Protein AF-B6YXX5-F1 (afdb_monomer_lite)

Radius of gyration: 20.13 Å; chains: 1; bounding box: 69×46×52 Å

pLDDT: mean 76.9, std 21.37, range [34.94, 97.75]

Secondary structure (DSSP, 8-state):
----------S---------TTS-SSS------S-HHHHHHHHHTTSSEEEEEEEE-SSEEEEEEEE-S-HHHHHHHHHHHHHHHHHHSTT-SEEEEEEEESEEEEEEEEHHHHHHHSTT----------

Sequence (130 aa):
MMFKKLALFLGVVLLSALTVKNGDSDNPVFEDIRRPEFRIENDLGLFDGIVHDVRVTNDTASVSLEYLAGEDSFWRDYAKMSLAVLEDAPWVSRVEIVYLWGRNVNVSVSSGDLLKASPGSSRQRSSRTR

Foldseek 3Di:
DDDDDDDDDDDDDPPFDFPQPPPPPVDTDTDDPDDLQVQLQVVCVVAQKHWDDWDDDQAETETEIEHPDDPVSCVVCVLVSQVSSCVSVVRYQKYWYFYDDPDTDIDMDGSVVSLVPDPPNPDPPPPDDD

Structure (mmCIF, N/CA/C/O backbone):
data_AF-B6YXX5-F1
#
_entry.id   AF-B6YXX5-F1
#
loop_
_atom_site.group_PDB
_atom_site.id
_atom_site.type_symbol
_atom_site.label_atom_id
_atom_site.label_alt_id
_atom_site.label_comp_id
_atom_site.label_asym_id
_atom_site.label_entity_id
_atom_site.label_seq_id
_atom_site.pdbx_PDB_ins_code
_atom_site.Cartn_x
_atom_site.Cartn_y
_atom_site.Cartn_z
_atom_site.occupancy
_atom_site.B_iso_or_equiv
_atom_site.auth_seq_id
_atom_site.auth_comp_id
_atom_site.auth_asym_id
_atom_site.auth_atom_id
_atom_site.pdbx_PDB_model_num
ATOM 1 N N . MET A 1 1 ? 36.671 -21.817 36.359 1.00 34.94 1 MET A N 1
ATOM 2 C CA . MET A 1 1 ? 36.386 -22.824 35.315 1.00 34.94 1 MET A CA 1
ATOM 3 C C . MET A 1 1 ? 35.256 -22.271 34.450 1.00 34.94 1 MET A C 1
ATOM 5 O O . MET A 1 1 ? 34.278 -21.799 35.011 1.00 34.94 1 MET A O 1
ATOM 9 N N . MET A 1 2 ? 35.480 -22.196 33.132 1.00 38.50 2 MET A N 1
ATOM 10 C CA . MET A 1 2 ? 34.590 -21.672 32.071 1.00 38.50 2 MET A CA 1
ATOM 11 C C . MET A 1 2 ? 33.197 -22.341 32.100 1.00 38.50 2 MET A C 1
ATOM 13 O O . MET A 1 2 ? 33.094 -23.464 32.570 1.00 38.50 2 MET A O 1
ATOM 17 N N . PHE A 1 3 ? 32.105 -21.687 31.680 1.00 38.47 3 PHE A N 1
ATOM 18 C CA . PHE A 1 3 ? 31.725 -21.580 30.263 1.00 38.47 3 PHE A CA 1
ATOM 19 C C . PHE A 1 3 ? 31.091 -20.237 29.867 1.00 38.47 3 PHE A C 1
ATOM 21 O O . PHE A 1 3 ? 30.078 -19.803 30.406 1.00 38.47 3 PHE A O 1
ATOM 28 N N . LYS A 1 4 ? 31.678 -19.645 28.821 1.00 45.09 4 LYS A N 1
ATOM 29 C CA . LYS A 1 4 ? 31.045 -18.705 27.892 1.00 45.09 4 LYS A CA 1
ATOM 30 C C . LYS A 1 4 ? 29.913 -19.419 27.143 1.00 45.09 4 LYS A C 1
ATOM 32 O O . LYS A 1 4 ? 30.158 -20.520 26.658 1.00 45.09 4 LYS A O 1
ATOM 37 N N . LYS A 1 5 ? 28.793 -18.739 26.883 1.00 43.50 5 LYS A N 1
ATOM 38 C CA . LYS A 1 5 ? 28.123 -18.802 25.572 1.00 43.50 5 LYS A CA 1
ATOM 39 C C . LYS A 1 5 ? 27.603 -17.421 25.183 1.00 43.50 5 LYS A C 1
ATOM 41 O O . LYS A 1 5 ? 26.543 -16.973 25.594 1.00 43.50 5 LYS A O 1
ATOM 46 N N . LEU A 1 6 ? 28.448 -16.772 24.394 1.00 41.66 6 LEU A N 1
ATOM 47 C CA . LEU A 1 6 ? 28.113 -15.744 23.428 1.00 41.66 6 LEU A CA 1
ATOM 48 C C . LEU A 1 6 ? 27.247 -16.400 22.340 1.00 41.66 6 LEU A C 1
ATOM 50 O O . LEU A 1 6 ? 27.662 -17.415 21.780 1.00 41.66 6 LEU A O 1
ATOM 54 N N . ALA A 1 7 ? 26.092 -15.822 22.029 1.00 38.00 7 ALA A N 1
ATOM 55 C CA . ALA A 1 7 ? 25.416 -16.033 20.754 1.00 38.00 7 ALA A CA 1
ATOM 56 C C . ALA A 1 7 ? 24.977 -14.659 20.237 1.00 38.00 7 ALA A C 1
ATOM 58 O O . ALA A 1 7 ? 23.992 -14.081 20.684 1.00 38.00 7 ALA A O 1
ATOM 59 N N . LEU A 1 8 ? 25.826 -14.115 19.371 1.00 40.03 8 LEU A N 1
ATOM 60 C CA . LEU A 1 8 ? 25.553 -13.002 18.470 1.00 40.03 8 LEU A CA 1
ATOM 61 C C . LEU A 1 8 ? 24.882 -13.567 17.197 1.00 40.03 8 LEU A C 1
ATOM 63 O O . LEU A 1 8 ? 25.000 -14.767 16.961 1.00 40.03 8 LEU A O 1
ATOM 67 N N . PHE A 1 9 ? 24.324 -12.668 16.378 1.00 36.16 9 PHE A N 1
ATOM 68 C CA . PHE A 1 9 ? 23.827 -12.761 14.985 1.00 36.16 9 PHE A CA 1
ATOM 69 C C . PHE A 1 9 ? 22.298 -12.591 14.889 1.00 36.16 9 PHE A C 1
ATOM 71 O O . PHE A 1 9 ? 21.568 -13.464 15.331 1.00 36.16 9 PHE A O 1
ATOM 78 N N . LEU A 1 10 ? 21.732 -11.429 14.520 1.00 38.72 10 LEU A N 1
ATOM 79 C CA . LEU A 1 10 ? 21.848 -10.530 13.341 1.00 38.72 10 LEU A CA 1
ATOM 80 C C . LEU A 1 10 ? 20.579 -10.662 12.473 1.00 38.72 10 LEU A C 1
ATOM 82 O O . LEU A 1 10 ? 20.402 -11.674 11.808 1.00 38.72 10 LEU A O 1
ATOM 86 N N . GLY A 1 11 ? 19.767 -9.596 12.444 1.00 35.91 11 GLY A N 1
ATOM 87 C CA . GLY A 1 11 ? 18.739 -9.342 11.424 1.00 35.91 11 GLY A CA 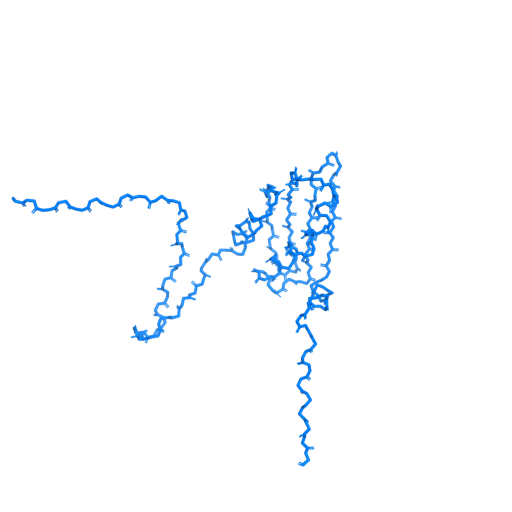1
ATOM 88 C C . GLY A 1 11 ? 17.330 -9.823 11.781 1.00 35.91 11 GLY A C 1
ATOM 89 O O . GLY A 1 11 ? 17.101 -11.013 11.912 1.00 35.91 11 GLY A O 1
ATOM 90 N N . VAL A 1 12 ? 16.383 -8.884 11.860 1.00 41.06 12 VAL A N 1
ATOM 91 C CA . VAL A 1 12 ? 14.962 -9.067 12.219 1.00 41.06 12 VAL A CA 1
ATOM 92 C C . VAL A 1 12 ? 14.742 -9.309 13.713 1.00 41.06 12 VAL A C 1
ATOM 94 O O . VAL A 1 12 ? 14.806 -10.418 14.237 1.00 41.06 12 VAL A O 1
ATOM 97 N N . VAL A 1 13 ? 14.450 -8.218 14.419 1.00 40.53 13 VAL A N 1
ATOM 98 C CA . VAL A 1 13 ? 13.876 -8.269 15.762 1.00 40.53 13 VAL A CA 1
ATOM 99 C C . VAL A 1 13 ? 12.533 -8.999 15.654 1.00 40.53 13 VAL A C 1
ATOM 101 O O . VAL A 1 13 ? 11.550 -8.425 15.191 1.00 40.53 13 VAL A O 1
ATOM 104 N N . LEU A 1 14 ? 12.491 -10.271 16.064 1.00 45.38 14 LEU A N 1
ATOM 105 C CA . LEU A 1 14 ? 11.249 -11.006 16.305 1.00 45.38 14 LEU A CA 1
ATOM 106 C C . LEU A 1 14 ? 10.512 -10.336 17.481 1.00 45.38 14 LEU A C 1
ATOM 108 O O . LEU A 1 14 ? 10.666 -10.712 18.641 1.00 45.38 14 LEU A O 1
ATOM 112 N N . LEU A 1 15 ? 9.728 -9.301 17.183 1.00 46.12 15 LEU A N 1
ATOM 113 C CA . LEU A 1 15 ? 8.759 -8.679 18.091 1.00 46.12 15 LEU A CA 1
ATOM 114 C C . LEU A 1 15 ? 7.434 -9.458 18.042 1.00 46.12 15 LEU A C 1
ATOM 116 O O . LEU A 1 15 ? 6.382 -8.911 17.733 1.00 46.12 15 LEU A O 1
ATOM 120 N N . SER A 1 16 ? 7.480 -10.754 18.339 1.00 46.06 16 SER A N 1
ATOM 121 C CA . SER A 1 16 ? 6.283 -11.526 18.680 1.00 46.06 16 SER A CA 1
ATOM 122 C C . SER A 1 16 ? 6.212 -11.574 20.201 1.00 46.06 16 SER A C 1
ATOM 124 O O . SER A 1 16 ? 6.979 -12.298 20.835 1.00 46.06 16 SER A O 1
ATOM 126 N N . ALA A 1 17 ? 5.350 -10.764 20.818 1.00 50.94 17 ALA A N 1
ATOM 127 C CA . ALA A 1 17 ? 5.118 -10.895 22.251 1.00 50.94 17 ALA A CA 1
ATOM 128 C C . ALA A 1 17 ? 4.278 -12.150 22.498 1.00 50.94 17 ALA A C 1
ATOM 130 O O . ALA A 1 17 ? 3.153 -12.274 22.019 1.00 50.94 17 ALA A O 1
ATOM 131 N N . LEU A 1 18 ? 4.840 -13.090 23.255 1.00 45.38 18 LEU A N 1
ATOM 132 C CA . LEU A 1 18 ? 4.115 -14.255 23.733 1.00 45.38 18 LEU A CA 1
ATOM 133 C C . LEU A 1 18 ? 3.105 -13.801 24.797 1.00 45.38 18 LEU A C 1
ATOM 135 O O . LEU A 1 18 ? 3.422 -13.722 25.983 1.00 45.38 18 LEU A O 1
ATOM 139 N N . THR A 1 19 ? 1.882 -13.492 24.382 1.00 47.22 19 THR A N 1
ATOM 140 C CA . THR A 1 19 ? 0.760 -13.387 25.312 1.00 47.22 19 THR A CA 1
ATOM 141 C C . THR A 1 19 ? 0.307 -14.804 25.646 1.00 47.22 19 THR A C 1
ATOM 143 O O . THR A 1 19 ? -0.481 -15.409 24.925 1.00 47.22 19 THR A O 1
ATOM 146 N N . VAL A 1 20 ? 0.798 -15.355 26.761 1.00 45.19 20 VAL A N 1
ATOM 147 C CA . VAL A 1 20 ? 0.222 -16.573 27.352 1.00 45.19 20 VAL A CA 1
ATOM 148 C C . VAL A 1 20 ? -1.129 -16.185 27.949 1.00 45.19 20 VAL A C 1
ATOM 150 O O . VAL A 1 20 ? -1.261 -15.913 29.143 1.00 45.19 20 VAL A O 1
ATOM 153 N N . LYS A 1 21 ? -2.155 -16.089 27.103 1.00 45.84 21 LYS A N 1
ATOM 154 C CA . LYS A 1 21 ? -3.532 -16.002 27.580 1.00 45.84 21 LYS A CA 1
ATOM 155 C C . LYS A 1 21 ? -3.850 -17.343 28.240 1.00 45.84 21 LYS A C 1
ATOM 157 O O . LYS A 1 21 ? -3.942 -18.360 27.567 1.00 45.84 21 LYS A O 1
ATOM 162 N N . ASN A 1 22 ? -4.061 -17.298 29.556 1.00 47.94 22 ASN A N 1
ATOM 163 C CA . ASN A 1 22 ? -4.714 -18.345 30.348 1.00 47.94 22 ASN A CA 1
ATOM 164 C C . ASN A 1 22 ? -3.859 -19.529 30.853 1.00 47.94 22 ASN A C 1
ATOM 166 O O . ASN A 1 22 ? -4.412 -20.583 31.143 1.00 47.94 22 ASN A O 1
ATOM 170 N N . GLY A 1 23 ? -2.536 -19.384 30.997 1.00 50.53 23 GLY A N 1
ATOM 171 C CA . GLY A 1 23 ? -1.697 -20.408 31.652 1.00 50.53 23 GLY A CA 1
ATOM 172 C C . GLY A 1 23 ? -1.591 -21.758 30.922 1.00 50.53 23 GLY A C 1
ATOM 173 O O . GLY A 1 23 ? -1.014 -22.694 31.470 1.00 50.53 23 GLY A O 1
ATOM 174 N N . ASP A 1 24 ? -2.115 -21.854 29.698 1.00 59.94 24 ASP A N 1
ATOM 175 C CA . ASP A 1 24 ? -2.013 -23.024 28.831 1.00 59.94 24 ASP A CA 1
ATOM 176 C C . ASP A 1 24 ? -0.666 -22.993 28.093 1.00 59.94 24 ASP A C 1
ATOM 178 O O . ASP A 1 24 ? -0.502 -22.348 27.056 1.00 59.94 24 ASP A O 1
ATOM 182 N N . SER A 1 25 ? 0.335 -23.640 28.692 1.00 61.81 25 SER A N 1
ATOM 183 C CA . SER A 1 25 ? 1.662 -23.802 28.089 1.00 61.81 25 SER A CA 1
ATOM 184 C C . SER A 1 25 ? 1.677 -24.849 26.971 1.00 61.81 25 SER A C 1
ATOM 186 O O . SER A 1 25 ? 2.685 -24.944 26.267 1.00 61.81 25 SER A O 1
ATOM 188 N N . ASP A 1 26 ? 0.597 -25.619 26.814 1.00 70.56 26 ASP A N 1
ATOM 189 C CA . ASP A 1 26 ? 0.487 -26.672 25.809 1.00 70.56 26 ASP A CA 1
ATOM 190 C C . ASP A 1 26 ? -0.067 -26.120 24.482 1.00 70.56 26 ASP A C 1
ATOM 192 O O . ASP A 1 26 ? 0.177 -26.704 23.425 1.00 70.56 26 ASP A O 1
ATOM 196 N N . ASN A 1 27 ? -0.744 -24.961 24.509 1.00 66.88 27 ASN A N 1
ATOM 197 C CA . ASN A 1 27 ? -1.253 -24.269 23.322 1.00 66.88 27 ASN A CA 1
ATOM 198 C C . ASN A 1 27 ? -1.021 -22.739 23.358 1.00 66.88 27 ASN A C 1
ATOM 200 O O . ASN A 1 27 ? -1.968 -21.957 23.516 1.00 66.88 27 ASN A O 1
ATOM 204 N N . PRO A 1 28 ? 0.231 -22.270 23.201 1.00 63.19 28 PRO A N 1
ATOM 205 C CA . PRO A 1 28 ? 0.529 -20.843 23.166 1.00 63.19 28 PRO A CA 1
ATOM 206 C C . PRO A 1 28 ? -0.103 -20.167 21.937 1.00 63.19 28 PRO A C 1
ATOM 208 O O . PRO A 1 28 ? 0.229 -20.483 20.794 1.00 63.19 28 PRO A O 1
ATOM 211 N N . VAL A 1 29 ? -0.982 -19.186 22.166 1.00 64.62 29 VAL A N 1
ATOM 212 C CA . VAL A 1 29 ? -1.503 -18.311 21.104 1.00 64.62 29 VAL A CA 1
ATOM 213 C C . VAL A 1 29 ? -0.529 -17.156 20.898 1.00 64.62 29 VAL A C 1
ATOM 215 O O . VAL A 1 29 ? -0.335 -16.325 21.784 1.00 64.62 29 VAL A O 1
ATOM 218 N N . PHE A 1 30 ? 0.081 -17.089 19.717 1.00 65.69 30 PHE A N 1
ATOM 219 C CA . PHE A 1 30 ? 0.922 -15.961 19.333 1.00 65.69 30 PHE A CA 1
ATOM 220 C C . PHE A 1 30 ? 0.040 -14.831 18.807 1.00 65.69 30 PHE A C 1
ATOM 222 O O . PHE A 1 30 ? -0.630 -14.976 17.786 1.00 65.69 30 PHE A O 1
ATOM 229 N N . GLU A 1 31 ? 0.039 -13.710 19.520 1.00 67.00 31 GLU A N 1
ATOM 230 C CA . GLU A 1 31 ? -0.595 -12.475 19.075 1.00 67.00 31 GLU A CA 1
ATOM 231 C C . GLU A 1 31 ? 0.486 -11.593 18.443 1.00 67.00 31 GLU A C 1
ATOM 233 O O . GLU A 1 31 ? 1.511 -11.300 19.067 1.00 67.00 31 GLU A O 1
ATOM 238 N N . ASP A 1 32 ? 0.292 -11.203 17.184 1.00 71.75 32 ASP A N 1
ATOM 239 C CA . ASP A 1 32 ? 1.178 -10.239 16.542 1.00 71.75 32 ASP A CA 1
ATOM 240 C C . ASP A 1 32 ? 0.887 -8.843 17.105 1.00 71.75 32 ASP A C 1
ATOM 242 O O . ASP A 1 32 ? -0.152 -8.249 16.828 1.00 71.75 32 ASP A O 1
ATOM 246 N N . ILE A 1 33 ? 1.805 -8.335 17.926 1.00 80.44 33 ILE A N 1
ATOM 247 C CA . ILE A 1 33 ? 1.689 -7.019 18.568 1.00 80.44 33 ILE A CA 1
ATOM 248 C C . ILE A 1 33 ? 2.211 -5.872 17.695 1.00 80.44 33 ILE A C 1
ATOM 250 O O . ILE A 1 33 ? 2.245 -4.721 18.141 1.00 80.44 33 ILE A O 1
ATOM 254 N N . ARG A 1 34 ? 2.692 -6.167 16.481 1.00 87.00 34 ARG A N 1
ATOM 255 C CA . ARG A 1 34 ? 3.221 -5.145 15.577 1.00 87.00 34 ARG A CA 1
ATOM 256 C C . ARG A 1 34 ? 2.087 -4.248 15.098 1.00 87.00 34 ARG A C 1
ATOM 258 O O . ARG A 1 34 ? 0.976 -4.697 14.825 1.00 87.00 34 ARG A O 1
ATOM 265 N N . ARG A 1 35 ? 2.389 -2.955 14.979 1.00 92.50 35 ARG A N 1
ATOM 266 C CA . ARG A 1 35 ? 1.445 -1.990 14.412 1.00 92.50 35 ARG A CA 1
ATOM 267 C C . ARG A 1 35 ? 1.170 -2.339 12.943 1.00 92.50 35 ARG A C 1
ATOM 269 O O . ARG A 1 35 ? 2.111 -2.772 12.272 1.00 92.50 35 ARG A O 1
ATOM 276 N N . PRO A 1 36 ? -0.054 -2.125 12.435 1.00 95.19 36 PRO A N 1
ATOM 277 C CA . PRO A 1 36 ? -0.387 -2.388 11.036 1.00 95.19 36 PRO A CA 1
ATOM 278 C C . PRO A 1 36 ? 0.578 -1.701 10.068 1.00 95.19 36 PRO A C 1
ATOM 280 O O . PRO A 1 36 ? 1.045 -2.331 9.130 1.00 95.19 36 PRO A O 1
ATOM 283 N N . GLU A 1 37 ? 0.970 -0.456 10.351 1.00 97.00 37 GLU A N 1
ATOM 284 C CA . GLU A 1 37 ? 1.910 0.306 9.525 1.00 97.00 37 GLU A CA 1
ATOM 285 C C . GLU A 1 37 ? 3.258 -0.405 9.368 1.00 97.00 37 GLU A C 1
ATOM 287 O O . GLU A 1 37 ? 3.794 -0.481 8.268 1.00 97.00 37 GLU A O 1
ATOM 292 N N . PHE A 1 38 ? 3.781 -0.972 10.460 1.00 94.88 38 PHE A N 1
ATOM 293 C CA . PHE A 1 38 ? 5.058 -1.685 10.448 1.00 94.88 38 PHE A CA 1
ATOM 294 C C . PHE A 1 38 ? 4.972 -3.001 9.669 1.00 94.88 38 PHE A C 1
ATOM 296 O O . PHE A 1 38 ? 5.928 -3.394 9.007 1.00 94.88 38 PHE A O 1
ATOM 303 N N . ARG A 1 39 ? 3.838 -3.706 9.770 1.00 95.00 39 ARG A N 1
ATOM 304 C CA . ARG A 1 39 ? 3.614 -4.949 9.023 1.00 95.00 39 ARG A CA 1
ATOM 305 C C . ARG A 1 39 ? 3.546 -4.668 7.524 1.00 95.00 39 ARG A C 1
ATOM 307 O O . ARG A 1 39 ? 4.321 -5.257 6.781 1.00 95.00 39 ARG A O 1
ATOM 314 N N . ILE A 1 40 ? 2.767 -3.655 7.139 1.00 96.31 40 ILE A N 1
ATOM 315 C CA . ILE A 1 40 ? 2.631 -3.207 5.751 1.00 96.31 40 ILE A CA 1
ATOM 316 C C . ILE A 1 40 ? 3.991 -2.818 5.169 1.00 96.31 40 ILE A C 1
ATOM 318 O O . ILE A 1 40 ? 4.343 -3.259 4.080 1.00 96.31 40 ILE A O 1
ATOM 322 N N . GLU A 1 41 ? 4.766 -1.998 5.883 1.00 96.25 41 GLU A N 1
ATOM 323 C CA . GLU A 1 41 ? 6.100 -1.582 5.438 1.00 96.25 41 GLU A CA 1
ATOM 324 C C . GLU A 1 41 ? 7.018 -2.791 5.206 1.00 96.25 41 GLU A C 1
ATOM 326 O O . GLU A 1 41 ? 7.687 -2.882 4.176 1.00 96.25 41 GLU A O 1
ATOM 331 N N . ASN A 1 42 ? 7.014 -3.747 6.137 1.00 93.81 42 ASN A N 1
ATOM 332 C CA . ASN A 1 42 ? 7.828 -4.953 6.052 1.00 93.81 42 ASN A CA 1
ATOM 333 C C . ASN A 1 42 ? 7.399 -5.879 4.901 1.00 93.81 42 ASN A C 1
ATOM 335 O O . ASN A 1 42 ? 8.252 -6.397 4.181 1.00 93.81 42 ASN A O 1
ATOM 339 N N . ASP A 1 43 ? 6.097 -6.080 4.714 1.00 94.50 43 ASP A N 1
ATOM 340 C CA . ASP A 1 43 ? 5.556 -6.999 3.712 1.00 94.50 43 ASP A CA 1
ATOM 341 C C . ASP A 1 43 ? 5.688 -6.421 2.296 1.00 94.50 43 ASP A C 1
ATOM 343 O O . ASP A 1 43 ? 5.985 -7.147 1.342 1.00 94.50 43 ASP A O 1
ATOM 347 N N . LEU A 1 44 ? 5.589 -5.095 2.156 1.00 95.31 44 LEU A N 1
ATOM 348 C CA . LEU A 1 44 ? 5.893 -4.404 0.903 1.00 95.31 44 LEU A CA 1
ATOM 349 C C . LEU A 1 44 ? 7.391 -4.377 0.568 1.00 95.31 44 LEU A C 1
ATOM 351 O O . LEU A 1 44 ? 7.744 -4.201 -0.598 1.00 95.31 44 LEU A O 1
ATOM 355 N N . GLY A 1 45 ? 8.270 -4.641 1.538 1.00 90.94 45 GLY A N 1
ATOM 356 C CA . GLY A 1 45 ? 9.707 -4.818 1.308 1.00 90.94 45 GLY A CA 1
ATOM 357 C C . GLY A 1 45 ? 10.069 -6.033 0.438 1.00 90.94 45 GLY A C 1
ATOM 358 O O . GLY A 1 45 ? 11.220 -6.168 0.031 1.00 90.94 45 GLY A O 1
ATOM 359 N N . LEU A 1 46 ? 9.110 -6.920 0.137 1.00 91.12 46 LEU A N 1
ATOM 360 C CA . LEU A 1 46 ? 9.285 -8.039 -0.799 1.00 91.12 46 LEU A CA 1
ATOM 361 C C . LEU A 1 46 ? 9.224 -7.624 -2.277 1.00 91.12 46 LEU A C 1
ATOM 363 O O . LEU A 1 46 ? 9.555 -8.431 -3.148 1.00 91.12 46 LEU A O 1
ATOM 367 N N . PHE A 1 47 ? 8.767 -6.407 -2.566 1.00 93.38 47 PHE A N 1
ATOM 368 C CA . PHE A 1 47 ? 8.659 -5.874 -3.921 1.00 93.38 47 PHE A CA 1
ATOM 369 C C . PHE A 1 47 ? 9.866 -4.992 -4.256 1.00 93.38 47 PHE A C 1
ATOM 371 O O . PHE A 1 47 ? 10.588 -4.540 -3.369 1.00 93.38 47 PHE A O 1
ATOM 378 N N . ASP A 1 48 ? 10.069 -4.708 -5.545 1.00 92.31 48 ASP A N 1
ATOM 379 C CA . ASP A 1 48 ? 11.143 -3.830 -6.027 1.00 92.31 48 ASP A CA 1
ATOM 380 C C . ASP A 1 48 ? 10.822 -2.348 -5.741 1.00 92.31 48 ASP A C 1
ATOM 382 O O . ASP A 1 48 ? 10.755 -1.530 -6.658 1.00 92.31 48 ASP A O 1
ATOM 386 N N . GLY A 1 49 ? 10.574 -1.985 -4.481 1.00 90.06 49 GLY A N 1
ATOM 387 C CA . GLY A 1 49 ? 10.194 -0.635 -4.080 1.00 90.06 49 GLY A CA 1
ATOM 388 C C . GLY A 1 49 ? 10.722 -0.218 -2.709 1.00 90.06 49 GLY A C 1
ATOM 389 O O . GLY A 1 49 ? 11.035 -1.041 -1.854 1.00 90.06 49 GLY A O 1
ATOM 390 N N . ILE A 1 50 ? 10.818 1.094 -2.511 1.00 93.44 50 ILE A N 1
ATOM 391 C CA . ILE A 1 50 ? 11.191 1.742 -1.256 1.00 93.44 50 ILE A CA 1
ATOM 392 C C . ILE A 1 50 ? 9.941 2.416 -0.697 1.00 93.44 50 ILE A C 1
ATOM 394 O O . ILE A 1 50 ? 9.402 3.345 -1.299 1.00 93.44 50 ILE A O 1
ATOM 398 N N . VAL A 1 51 ? 9.473 1.950 0.459 1.00 95.25 51 VAL A N 1
ATOM 399 C CA . VAL A 1 51 ? 8.359 2.574 1.179 1.00 95.25 51 VAL A CA 1
ATOM 400 C C . VAL A 1 51 ? 8.870 3.813 1.918 1.00 95.25 51 VAL A C 1
ATOM 402 O O . VAL A 1 51 ? 9.877 3.757 2.620 1.00 95.25 51 VAL A O 1
ATOM 405 N N . HIS A 1 52 ? 8.178 4.939 1.759 1.00 94.94 52 HIS A N 1
ATOM 406 C CA . HIS A 1 52 ? 8.521 6.209 2.406 1.00 94.94 52 HIS A CA 1
ATOM 407 C C . HIS A 1 52 ? 7.593 6.567 3.564 1.00 94.94 52 HIS A C 1
ATOM 409 O O . HIS A 1 52 ? 8.030 7.200 4.523 1.00 94.94 52 HIS A O 1
ATOM 415 N N . ASP A 1 53 ? 6.308 6.230 3.449 1.00 96.12 53 ASP A N 1
ATOM 416 C CA . ASP A 1 53 ? 5.302 6.536 4.463 1.00 96.12 53 ASP A CA 1
ATOM 417 C C . ASP A 1 53 ? 4.162 5.520 4.389 1.00 96.12 53 ASP A C 1
ATOM 419 O O . ASP A 1 53 ? 3.733 5.135 3.296 1.00 96.12 53 ASP A O 1
ATOM 423 N N . VAL A 1 54 ? 3.651 5.131 5.554 1.00 97.56 54 VAL A N 1
ATOM 424 C CA . VAL A 1 54 ? 2.473 4.276 5.698 1.00 97.56 54 VAL A CA 1
ATOM 425 C C . VAL A 1 54 ? 1.542 4.924 6.707 1.00 97.56 54 VAL A C 1
ATOM 427 O O . VAL A 1 54 ? 1.924 5.206 7.842 1.00 97.56 54 VAL A O 1
ATOM 430 N N . ARG A 1 55 ? 0.294 5.147 6.299 1.00 97.75 55 ARG A N 1
ATOM 431 C CA . ARG A 1 55 ? -0.750 5.710 7.155 1.00 97.75 55 ARG A CA 1
ATOM 432 C C . ARG A 1 55 ? -1.959 4.807 7.139 1.00 97.75 55 ARG A C 1
ATOM 434 O O . ARG A 1 55 ? -2.591 4.642 6.097 1.00 97.75 55 ARG A O 1
ATOM 441 N N . VAL A 1 56 ? -2.316 4.279 8.303 1.00 97.19 56 VAL A N 1
ATOM 442 C CA . VAL A 1 56 ? -3.535 3.496 8.470 1.00 97.19 56 VAL A CA 1
ATOM 443 C C . VAL A 1 56 ? -4.522 4.287 9.315 1.00 97.19 56 VAL A C 1
ATOM 445 O O . VAL A 1 56 ? -4.198 4.862 10.351 1.00 97.19 56 VAL A O 1
ATOM 448 N N . THR A 1 57 ? -5.752 4.355 8.828 1.00 96.56 57 THR A N 1
ATOM 449 C CA . THR A 1 57 ? -6.884 4.965 9.522 1.00 96.56 57 THR A CA 1
ATOM 450 C C . THR A 1 57 ? -7.981 3.918 9.708 1.00 96.56 57 THR A C 1
ATOM 452 O O . THR A 1 57 ? -7.809 2.742 9.384 1.00 96.56 57 THR A O 1
ATOM 455 N N . ASN A 1 58 ? -9.137 4.340 10.216 1.00 93.69 58 ASN A N 1
ATOM 456 C CA . ASN A 1 58 ? -10.289 3.450 10.338 1.00 93.69 58 ASN A CA 1
ATOM 457 C C . ASN A 1 58 ? -10.932 3.097 8.983 1.00 93.69 58 ASN A C 1
ATOM 459 O O . ASN A 1 58 ? -11.688 2.137 8.935 1.00 93.69 58 ASN A O 1
ATOM 463 N N . ASP A 1 59 ? -10.660 3.855 7.913 1.00 96.00 59 ASP A N 1
ATOM 464 C CA . ASP A 1 59 ? -11.306 3.669 6.600 1.00 96.00 59 ASP A CA 1
ATOM 465 C C . ASP A 1 59 ? -10.313 3.413 5.458 1.00 96.00 59 ASP A C 1
ATOM 467 O O . ASP A 1 59 ? -10.624 2.690 4.512 1.00 96.00 59 ASP A O 1
ATOM 471 N N . THR A 1 60 ? -9.101 3.955 5.561 1.00 97.12 60 THR A N 1
ATOM 472 C CA . THR A 1 60 ? -8.107 3.925 4.483 1.00 97.12 60 THR A CA 1
ATOM 473 C C . THR A 1 60 ? -6.741 3.490 4.994 1.00 97.12 60 THR A C 1
ATOM 475 O O . THR A 1 60 ? -6.294 3.973 6.041 1.00 97.12 60 THR A O 1
ATOM 478 N N . ALA A 1 61 ? -6.057 2.653 4.213 1.00 97.69 61 ALA A N 1
ATOM 479 C CA . ALA A 1 61 ? -4.618 2.422 4.303 1.00 97.69 61 ALA A CA 1
ATOM 480 C C . ALA A 1 61 ? -3.925 3.081 3.100 1.00 97.69 61 ALA A C 1
ATOM 482 O O . ALA A 1 61 ? -4.227 2.751 1.954 1.00 97.69 61 ALA A O 1
ATOM 483 N N . SER A 1 62 ? -3.029 4.033 3.358 1.00 97.62 62 SER A N 1
ATOM 484 C CA . SER A 1 62 ? -2.298 4.785 2.336 1.00 97.62 62 SER A CA 1
ATOM 485 C C . SER A 1 62 ? -0.804 4.514 2.449 1.00 97.62 62 SER A C 1
ATOM 487 O O . SER A 1 62 ? -0.232 4.635 3.534 1.00 97.62 62 SER A O 1
ATOM 489 N N . VAL A 1 63 ? -0.178 4.158 1.331 1.00 97.56 63 VAL A N 1
ATOM 490 C CA . VAL A 1 63 ? 1.253 3.869 1.234 1.00 97.56 63 VAL A CA 1
ATOM 491 C C . VAL A 1 63 ? 1.876 4.775 0.188 1.00 97.56 63 VAL A C 1
ATOM 493 O O . VAL A 1 63 ? 1.416 4.817 -0.949 1.00 97.56 63 VAL A O 1
ATOM 496 N N . SER A 1 64 ? 2.945 5.477 0.549 1.00 96.06 64 SER A N 1
ATOM 497 C CA . SER A 1 64 ? 3.784 6.205 -0.406 1.00 96.06 64 SER A CA 1
ATOM 498 C C . SER A 1 64 ? 5.055 5.415 -0.671 1.00 96.06 64 SER A C 1
ATOM 500 O O . SER A 1 64 ? 5.776 5.095 0.275 1.00 96.06 64 SER A O 1
ATOM 502 N N . LEU A 1 65 ? 5.338 5.109 -1.938 1.00 95.12 65 LEU A N 1
ATOM 503 C CA . LEU A 1 65 ? 6.512 4.324 -2.316 1.00 95.12 65 LEU A CA 1
ATOM 504 C C . LEU A 1 65 ? 7.151 4.802 -3.623 1.00 95.12 65 LEU A C 1
ATOM 506 O O . LEU A 1 65 ? 6.480 5.306 -4.527 1.00 95.12 65 LEU A O 1
ATOM 510 N N . GLU A 1 66 ? 8.458 4.602 -3.719 1.00 92.88 66 GLU A N 1
ATOM 511 C CA . GLU A 1 66 ? 9.218 4.647 -4.966 1.00 92.88 66 GLU A CA 1
ATOM 512 C C . GLU A 1 66 ? 9.358 3.215 -5.492 1.00 92.88 66 GLU A C 1
ATOM 514 O O . GLU A 1 66 ? 9.781 2.330 -4.758 1.00 92.88 66 GLU A O 1
ATOM 519 N N . TYR A 1 67 ? 8.994 2.964 -6.751 1.00 90.94 67 TYR A N 1
ATOM 520 C CA . TYR A 1 67 ? 9.193 1.656 -7.385 1.00 90.94 67 TYR A CA 1
ATOM 521 C C . TYR A 1 67 ? 10.451 1.706 -8.248 1.00 90.94 67 TYR A C 1
ATOM 523 O O . TYR A 1 67 ? 10.573 2.572 -9.112 1.00 90.94 67 TYR A O 1
ATOM 531 N N . LEU A 1 68 ? 11.382 0.790 -7.995 1.00 90.38 68 LEU A N 1
ATOM 532 C CA . LEU A 1 68 ? 12.727 0.771 -8.572 1.00 90.38 68 LEU A CA 1
ATOM 533 C C . LEU A 1 68 ? 12.787 0.043 -9.920 1.00 90.38 68 LEU A C 1
ATOM 535 O O . LEU A 1 68 ? 13.717 0.250 -10.701 1.00 90.38 68 LEU A O 1
ATOM 539 N N . ALA A 1 69 ? 11.813 -0.824 -10.199 1.00 87.44 69 ALA A N 1
ATOM 540 C CA . ALA A 1 69 ? 11.669 -1.465 -11.500 1.00 87.44 69 ALA A CA 1
ATOM 541 C C . ALA A 1 69 ? 10.924 -0.558 -12.505 1.00 87.44 69 ALA A C 1
ATOM 543 O O . ALA A 1 69 ? 10.497 0.550 -12.192 1.00 87.44 69 ALA A O 1
ATOM 544 N N . GLY A 1 70 ? 10.750 -1.038 -13.740 1.00 85.56 70 GLY A N 1
ATOM 545 C CA . GLY A 1 70 ? 9.980 -0.319 -14.761 1.00 85.56 70 GLY A CA 1
ATOM 546 C C . GLY A 1 70 ? 8.490 -0.175 -14.416 1.00 85.56 70 GLY A C 1
ATOM 547 O O . GLY A 1 70 ? 7.926 -1.000 -13.697 1.00 85.56 70 GLY A O 1
ATOM 548 N N . GLU A 1 71 ? 7.840 0.835 -14.998 1.00 86.31 71 GLU A N 1
ATOM 549 C CA . GLU A 1 71 ? 6.420 1.154 -14.779 1.00 86.31 71 GLU A CA 1
ATOM 550 C C . GLU A 1 71 ? 5.487 -0.049 -15.033 1.00 86.31 71 GLU A C 1
ATOM 552 O O . GLU A 1 71 ? 4.613 -0.349 -14.222 1.00 86.31 71 GLU A O 1
ATOM 557 N N . ASP A 1 72 ? 5.718 -0.819 -16.099 1.00 88.94 72 ASP A N 1
ATOM 558 C CA . ASP A 1 72 ? 4.927 -2.026 -16.389 1.00 88.94 72 ASP A CA 1
ATOM 559 C C . ASP A 1 72 ? 5.015 -3.080 -15.269 1.00 88.94 72 ASP A C 1
ATOM 561 O O . ASP A 1 72 ? 4.066 -3.830 -15.019 1.00 88.94 72 ASP A O 1
ATOM 565 N N . SER A 1 73 ? 6.156 -3.151 -14.577 1.00 90.00 73 SER A N 1
ATOM 566 C CA . SER A 1 73 ? 6.330 -4.035 -13.422 1.00 90.00 73 SER A CA 1
ATOM 567 C C . SER A 1 73 ? 5.558 -3.531 -12.210 1.00 90.00 73 SER A C 1
ATOM 569 O O . SER A 1 73 ? 4.935 -4.347 -11.533 1.00 90.00 73 SER A O 1
ATOM 571 N N . PHE A 1 74 ? 5.526 -2.214 -11.979 1.00 90.81 74 PHE A N 1
ATOM 572 C CA . PHE A 1 74 ? 4.703 -1.620 -10.923 1.00 90.81 74 PHE A CA 1
ATOM 573 C C . PHE A 1 74 ? 3.234 -2.021 -11.087 1.00 90.81 74 PHE A C 1
ATOM 575 O O . PHE A 1 74 ? 2.627 -2.556 -10.161 1.00 90.81 74 PHE A O 1
ATOM 582 N N . TRP A 1 75 ? 2.672 -1.853 -12.287 1.00 89.94 75 TRP A N 1
ATOM 583 C CA . TRP A 1 75 ? 1.268 -2.183 -12.547 1.00 89.94 75 TRP A CA 1
ATOM 584 C C . TRP A 1 75 ? 0.957 -3.674 -12.388 1.00 89.94 75 TRP A C 1
ATOM 586 O O . TRP A 1 75 ? -0.122 -4.037 -11.917 1.00 89.94 75 TRP A O 1
ATOM 596 N N . ARG A 1 76 ? 1.906 -4.551 -12.733 1.00 90.25 76 ARG A N 1
ATOM 597 C CA . ARG A 1 76 ? 1.766 -6.004 -12.551 1.00 90.25 76 ARG A CA 1
ATOM 598 C C . ARG A 1 76 ? 1.717 -6.407 -11.076 1.00 90.25 76 ARG A C 1
ATOM 600 O O . ARG A 1 76 ? 1.021 -7.365 -10.734 1.00 90.25 76 ARG A O 1
ATOM 607 N N . ASP A 1 77 ? 2.445 -5.699 -10.220 1.00 93.19 77 ASP A N 1
ATOM 608 C CA . ASP A 1 77 ? 2.530 -6.010 -8.795 1.00 93.19 77 ASP A CA 1
ATOM 609 C C . ASP A 1 77 ? 1.564 -5.180 -7.935 1.00 93.19 77 ASP A C 1
ATOM 611 O O . ASP A 1 77 ? 1.265 -5.584 -6.813 1.00 93.19 77 ASP A O 1
ATOM 615 N N . TYR A 1 78 ? 0.965 -4.113 -8.480 1.00 92.06 78 TYR A N 1
ATOM 616 C CA . TYR A 1 78 ? -0.006 -3.243 -7.803 1.00 92.06 78 TYR A CA 1
ATOM 617 C C . TYR A 1 78 ? -1.108 -4.014 -7.068 1.00 92.06 78 TYR A C 1
ATOM 619 O O . TYR A 1 78 ? -1.389 -3.737 -5.902 1.00 92.06 78 TYR A O 1
ATOM 627 N N . ALA A 1 79 ? -1.717 -5.011 -7.717 1.00 91.94 79 ALA A N 1
ATOM 628 C CA . ALA A 1 79 ? -2.786 -5.799 -7.104 1.00 91.94 79 ALA A CA 1
ATOM 629 C C . ALA A 1 79 ? -2.280 -6.651 -5.928 1.00 91.94 79 ALA A C 1
ATOM 631 O O . ALA A 1 79 ? -2.969 -6.771 -4.919 1.00 91.94 79 ALA A O 1
ATOM 632 N N . LYS A 1 80 ? -1.069 -7.212 -6.033 1.00 93.94 80 LYS A N 1
ATOM 633 C CA . LYS A 1 80 ? -0.457 -8.010 -4.961 1.00 93.94 80 LYS A CA 1
ATOM 634 C C . LYS A 1 80 ? -0.048 -7.131 -3.785 1.00 93.94 80 LYS A C 1
ATOM 636 O O . LYS A 1 80 ? -0.339 -7.486 -2.652 1.00 93.94 80 LYS A O 1
ATOM 641 N N . MET A 1 81 ? 0.563 -5.977 -4.059 1.00 95.62 81 MET A N 1
ATOM 642 C CA . MET A 1 81 ? 0.888 -4.981 -3.037 1.00 95.62 81 MET A CA 1
ATOM 643 C C . MET A 1 81 ? -0.378 -4.519 -2.314 1.00 95.62 81 MET A C 1
ATOM 645 O O . 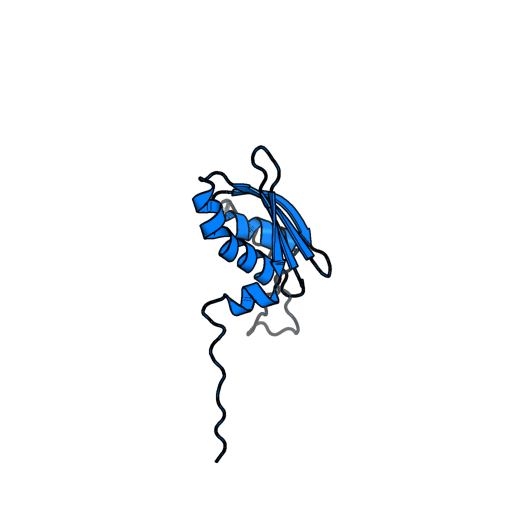MET A 1 81 ? -0.429 -4.517 -1.091 1.00 95.62 81 MET A O 1
ATOM 649 N N . SER A 1 82 ? -1.437 -4.204 -3.064 1.00 95.69 82 SER A N 1
ATOM 650 C CA . SER A 1 82 ? -2.710 -3.772 -2.480 1.00 95.69 82 SER A CA 1
ATOM 651 C C . SER A 1 82 ? -3.361 -4.858 -1.615 1.00 95.69 82 SER A C 1
ATOM 653 O O . SER A 1 82 ? -3.962 -4.546 -0.590 1.00 95.69 82 SER A O 1
ATOM 655 N N . LEU A 1 83 ? -3.232 -6.131 -2.005 1.00 95.25 83 LEU A N 1
ATOM 656 C CA . LEU A 1 83 ? -3.691 -7.263 -1.198 1.00 95.25 83 LEU A CA 1
ATOM 657 C C . LEU A 1 83 ? -2.863 -7.430 0.080 1.00 95.25 83 LEU A C 1
ATOM 659 O O . LEU A 1 83 ? -3.465 -7.585 1.135 1.00 95.25 83 LEU A O 1
ATOM 663 N N . ALA A 1 84 ? -1.533 -7.326 0.013 1.00 95.56 84 ALA A N 1
ATOM 664 C CA . ALA A 1 84 ? -0.673 -7.378 1.199 1.00 95.56 84 ALA A CA 1
ATOM 665 C C . ALA A 1 84 ? -1.037 -6.273 2.210 1.00 95.56 84 ALA A C 1
ATOM 667 O O . ALA A 1 84 ? -1.216 -6.540 3.395 1.00 95.56 84 ALA A O 1
ATOM 668 N N . VAL A 1 85 ? -1.280 -5.045 1.729 1.00 96.94 85 VAL A N 1
ATOM 669 C CA . VAL A 1 85 ? -1.765 -3.943 2.581 1.00 96.94 85 VAL A CA 1
ATOM 670 C C . VAL A 1 85 ? -3.101 -4.291 3.246 1.00 96.94 85 VAL A C 1
ATOM 672 O O . VAL A 1 85 ? -3.297 -4.030 4.434 1.00 96.94 85 VAL A O 1
ATOM 675 N N . LEU A 1 86 ? -4.033 -4.875 2.489 1.00 95.94 86 LEU A N 1
ATOM 676 C CA . LEU A 1 86 ? -5.349 -5.250 3.002 1.00 95.94 86 LEU A CA 1
ATOM 677 C C . LEU A 1 86 ? -5.283 -6.409 4.008 1.00 95.94 86 LEU A C 1
ATOM 679 O O . LEU A 1 86 ? -6.085 -6.443 4.935 1.00 95.94 86 LEU A O 1
ATOM 683 N N . GLU A 1 87 ? -4.348 -7.346 3.858 1.00 94.69 87 GLU A N 1
ATOM 684 C CA . GLU A 1 87 ? -4.142 -8.445 4.811 1.00 94.69 87 GLU A CA 1
ATOM 685 C C . GLU A 1 87 ? -3.711 -7.934 6.194 1.00 94.69 87 GLU A C 1
ATOM 687 O O . GLU A 1 87 ? -4.147 -8.468 7.217 1.00 94.69 87 GLU A O 1
ATOM 692 N N . ASP A 1 88 ? -2.928 -6.857 6.236 1.00 95.44 88 ASP A N 1
ATOM 693 C CA . ASP A 1 88 ? -2.474 -6.227 7.478 1.00 95.44 88 ASP A CA 1
ATOM 694 C C . ASP A 1 88 ? -3.460 -5.215 8.073 1.00 95.44 88 ASP A C 1
ATOM 696 O O . ASP A 1 88 ? -3.444 -4.979 9.286 1.00 95.44 88 ASP A O 1
ATOM 700 N N . ALA A 1 89 ? -4.340 -4.646 7.247 1.00 95.62 89 ALA A N 1
ATOM 701 C CA . ALA A 1 89 ? -5.384 -3.711 7.659 1.00 95.62 89 ALA A CA 1
ATOM 702 C C . ALA A 1 89 ? -6.774 -4.101 7.105 1.00 95.62 89 ALA A C 1
ATOM 704 O O . ALA A 1 89 ? -7.402 -3.311 6.400 1.00 95.62 89 ALA A O 1
ATOM 705 N N . PRO A 1 90 ? -7.322 -5.287 7.438 1.00 95.00 90 PRO A N 1
ATOM 706 C CA . PRO A 1 90 ? -8.511 -5.848 6.779 1.00 95.00 90 PRO A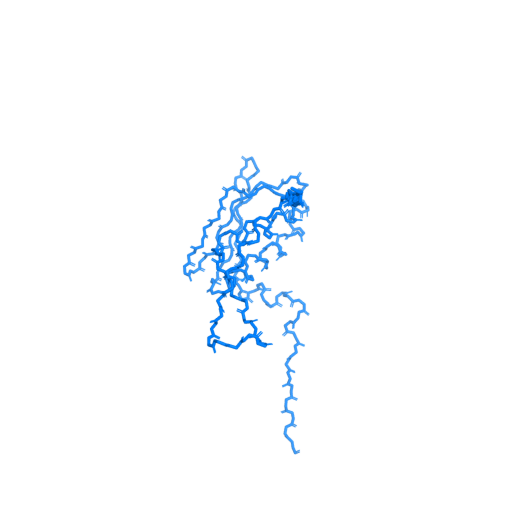 CA 1
ATOM 707 C C . PRO A 1 90 ? -9.815 -5.084 7.035 1.00 95.00 90 PRO A C 1
ATOM 709 O O . PRO A 1 90 ? -10.828 -5.358 6.392 1.00 95.00 90 PRO A O 1
ATOM 712 N N . TRP A 1 91 ? -9.819 -4.150 7.987 1.00 94.44 91 TRP A N 1
ATOM 713 C CA . TRP A 1 91 ? -10.973 -3.301 8.284 1.00 94.44 91 TRP A CA 1
ATOM 714 C C . TRP A 1 91 ? -11.104 -2.101 7.343 1.00 94.44 91 TRP A C 1
ATOM 716 O O . TRP A 1 91 ? -12.168 -1.487 7.320 1.00 94.44 91 TRP A O 1
ATOM 726 N N . VAL A 1 92 ? -10.053 -1.735 6.602 1.00 95.88 92 VAL A N 1
ATOM 727 C CA . VAL A 1 92 ? -10.093 -0.551 5.736 1.00 95.88 92 VAL A CA 1
ATOM 728 C C . VAL A 1 92 ? -10.990 -0.806 4.528 1.00 95.88 92 VAL A C 1
ATOM 730 O O . VAL A 1 92 ? -10.961 -1.873 3.912 1.00 95.88 92 VAL A O 1
ATOM 733 N N . SER A 1 93 ? -11.781 0.192 4.154 1.00 94.31 93 SER A N 1
ATOM 734 C CA . SER A 1 93 ? -12.636 0.164 2.964 1.00 94.31 93 SER A CA 1
ATOM 735 C C . SER A 1 93 ? -11.849 0.431 1.679 1.00 94.31 93 SER A C 1
ATOM 737 O O . SER A 1 93 ? -12.316 0.102 0.581 1.00 94.31 93 SER A O 1
ATOM 739 N N . ARG A 1 94 ? -10.674 1.063 1.802 1.00 96.00 94 ARG A N 1
ATOM 740 C CA . ARG A 1 94 ? -9.858 1.519 0.677 1.00 96.00 94 ARG A CA 1
ATOM 741 C C . ARG A 1 94 ? -8.365 1.337 0.926 1.00 96.00 94 ARG A C 1
ATOM 743 O O . ARG A 1 94 ? -7.855 1.682 1.991 1.00 96.00 94 ARG A O 1
ATOM 750 N N . VAL A 1 95 ? -7.670 0.895 -0.118 1.00 96.75 95 VAL A N 1
ATOM 751 C CA . VAL A 1 95 ? -6.207 0.899 -0.197 1.00 96.75 95 VAL A CA 1
ATOM 752 C C . VAL A 1 95 ? -5.766 1.942 -1.221 1.00 96.75 95 VAL A C 1
ATOM 754 O O . VAL A 1 95 ? -6.309 2.005 -2.326 1.00 96.75 95 VAL A O 1
ATOM 757 N N . GLU A 1 96 ? -4.794 2.772 -0.848 1.00 96.75 96 GLU A N 1
ATOM 758 C CA . GLU A 1 96 ? -4.204 3.809 -1.694 1.00 96.75 96 GLU A CA 1
ATOM 759 C C . GLU A 1 96 ? -2.689 3.603 -1.780 1.00 96.75 96 GLU A C 1
ATOM 761 O O . GLU A 1 96 ? -2.008 3.564 -0.758 1.00 96.75 96 GLU A O 1
ATOM 766 N N . ILE A 1 97 ? -2.154 3.491 -2.997 1.00 94.75 97 ILE A N 1
ATOM 767 C CA . ILE A 1 97 ? -0.710 3.458 -3.244 1.00 94.75 97 ILE A CA 1
ATOM 768 C C . ILE A 1 97 ? -0.347 4.699 -4.0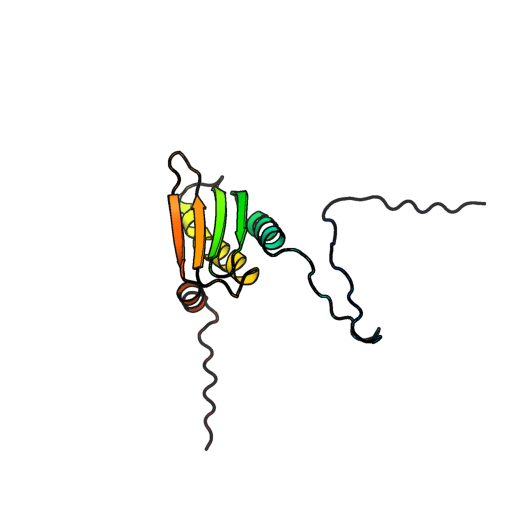54 1.00 94.75 97 ILE A C 1
ATOM 770 O O . ILE A 1 97 ? -0.808 4.894 -5.182 1.00 94.75 97 ILE A O 1
ATOM 774 N N . VAL A 1 98 ? 0.489 5.542 -3.458 1.00 92.88 98 VAL A N 1
ATOM 775 C CA . VAL A 1 98 ? 1.053 6.742 -4.065 1.00 92.88 98 VAL A CA 1
ATOM 776 C C . VAL A 1 98 ? 2.421 6.386 -4.636 1.00 92.88 98 VAL A C 1
ATOM 778 O O . VAL A 1 98 ? 3.392 6.221 -3.899 1.00 92.88 98 VAL A O 1
ATOM 781 N N . TYR A 1 99 ? 2.484 6.270 -5.960 1.00 88.19 99 TYR A N 1
ATOM 782 C CA . TYR A 1 99 ? 3.709 6.014 -6.708 1.00 88.19 99 TYR A CA 1
ATOM 783 C C . TYR A 1 99 ? 4.467 7.323 -6.954 1.00 88.19 99 TYR A C 1
ATOM 785 O O . TYR A 1 99 ? 3.980 8.233 -7.637 1.00 88.19 99 TYR A O 1
ATOM 793 N N . LEU A 1 100 ? 5.660 7.428 -6.370 1.00 86.94 100 LEU A N 1
ATOM 794 C CA . LEU A 1 100 ? 6.523 8.603 -6.440 1.00 86.94 100 LEU A CA 1
ATOM 795 C C . LEU A 1 100 ? 7.507 8.469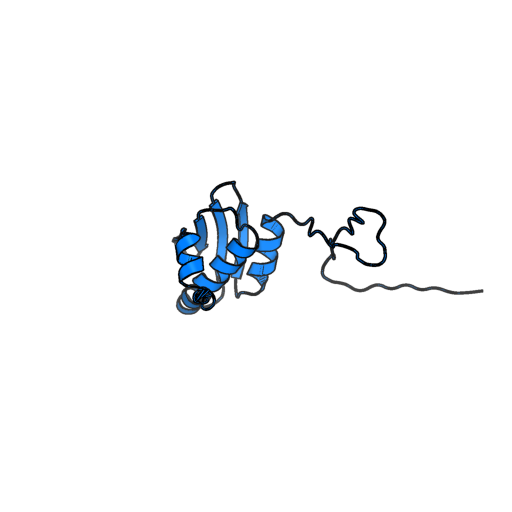 -7.615 1.00 86.94 100 LEU A C 1
ATOM 797 O O . LEU A 1 100 ? 8.630 8.012 -7.439 1.00 86.94 100 LEU A O 1
ATOM 801 N N . TRP A 1 101 ? 7.104 8.866 -8.828 1.00 74.06 101 TRP A N 1
ATOM 802 C CA . TRP A 1 101 ? 8.014 8.912 -9.984 1.00 74.06 101 TRP A CA 1
ATOM 803 C C . TRP A 1 101 ? 7.812 10.162 -10.840 1.00 74.06 101 TRP A C 1
ATOM 805 O O . TRP A 1 101 ? 6.944 10.192 -11.709 1.00 74.06 101 TRP A O 1
ATOM 815 N N . GLY A 1 102 ? 8.616 11.210 -10.616 1.00 67.88 102 GLY A N 1
ATOM 816 C CA . GLY A 1 102 ? 8.626 12.470 -11.386 1.00 67.88 102 GLY A CA 1
ATOM 817 C C . GLY A 1 102 ? 7.354 13.333 -11.271 1.00 67.88 102 GLY A C 1
ATOM 818 O O . GLY A 1 102 ? 7.438 14.546 -11.093 1.00 67.88 102 GLY A O 1
ATOM 819 N N . ARG A 1 103 ? 6.171 12.718 -11.340 1.00 68.31 103 ARG A N 1
ATOM 820 C CA . ARG A 1 103 ? 4.853 13.228 -10.965 1.00 68.31 103 ARG A CA 1
ATOM 821 C C . ARG A 1 103 ? 4.208 12.166 -10.080 1.00 68.31 103 ARG A C 1
ATOM 823 O O . ARG A 1 103 ? 4.126 11.011 -10.480 1.00 68.31 103 ARG A O 1
ATOM 830 N N . ASN A 1 104 ? 3.749 12.551 -8.896 1.00 78.69 104 ASN A N 1
ATOM 831 C CA . ASN A 1 104 ? 3.110 11.610 -7.980 1.00 78.69 104 ASN A CA 1
ATOM 832 C C . ASN A 1 104 ? 1.821 11.069 -8.615 1.00 78.69 104 ASN A C 1
ATOM 834 O O . ASN A 1 104 ? 0.935 11.850 -8.971 1.00 78.69 104 ASN A O 1
ATOM 838 N N . VAL A 1 105 ? 1.714 9.748 -8.740 1.00 80.19 105 VAL A N 1
ATOM 839 C CA . VAL A 1 105 ? 0.503 9.069 -9.209 1.00 80.19 105 VAL A CA 1
ATOM 840 C C . VAL A 1 105 ? -0.172 8.435 -8.001 1.00 80.19 105 VAL A C 1
ATOM 842 O O . VAL A 1 105 ? 0.411 7.581 -7.344 1.00 80.19 105 VAL A O 1
ATOM 845 N N . ASN A 1 106 ? -1.397 8.860 -7.691 1.00 86.31 106 ASN A N 1
ATOM 846 C CA . ASN A 1 106 ? -2.202 8.233 -6.645 1.00 86.31 106 ASN A CA 1
ATOM 847 C C . ASN A 1 106 ? -3.154 7.216 -7.277 1.00 86.31 106 ASN A C 1
ATOM 849 O O . ASN A 1 106 ? -3.996 7.589 -8.098 1.00 86.31 106 ASN A O 1
ATOM 853 N N . VAL A 1 107 ? -3.026 5.951 -6.886 1.00 86.62 107 VAL A N 1
ATOM 854 C CA . VAL A 1 107 ? -3.899 4.869 -7.337 1.00 86.62 107 VAL A CA 1
ATOM 855 C C . VAL A 1 107 ? -4.637 4.308 -6.132 1.00 86.62 107 VAL A C 1
ATOM 857 O O . VAL A 1 107 ? -4.022 3.858 -5.167 1.00 86.62 107 VAL A O 1
ATOM 860 N N . SER A 1 108 ? -5.965 4.299 -6.204 1.00 87.62 108 SER A N 1
ATOM 861 C CA . SER A 1 108 ? -6.817 3.787 -5.132 1.00 87.62 108 SER A CA 1
ATOM 862 C C . SER A 1 108 ? -7.725 2.676 -5.631 1.00 87.62 108 SER A C 1
ATOM 864 O O . SER A 1 108 ? -8.192 2.702 -6.772 1.00 87.62 108 SER A O 1
ATOM 866 N N . VAL A 1 109 ? -7.989 1.711 -4.759 1.00 91.06 109 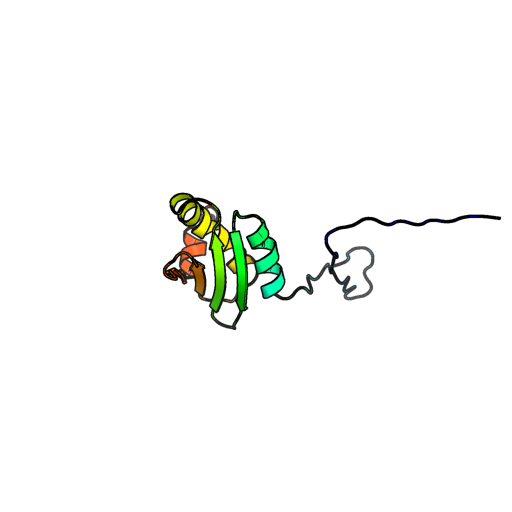VAL A N 1
ATOM 867 C CA . VAL A 1 109 ? -8.855 0.570 -5.043 1.00 91.06 109 VAL A CA 1
ATOM 868 C C . VAL A 1 109 ? -9.698 0.247 -3.813 1.00 91.06 109 VAL A C 1
ATOM 870 O O . VAL A 1 109 ? -9.251 0.382 -2.670 1.00 91.06 109 VAL A O 1
ATOM 873 N N . SER A 1 110 ? -10.953 -0.141 -4.042 1.00 90.19 110 SER A N 1
ATOM 874 C CA . SER A 1 110 ? -11.833 -0.566 -2.957 1.00 90.19 110 SER A CA 1
ATOM 875 C C . SER A 1 110 ? -11.433 -1.960 -2.469 1.00 90.19 110 SER A C 1
ATOM 877 O O . SER A 1 110 ? -11.122 -2.851 -3.268 1.00 90.19 110 SER A O 1
ATOM 879 N N . SER A 1 111 ? -11.495 -2.183 -1.158 1.00 85.81 111 SER A N 1
ATOM 880 C CA . SER A 1 111 ? -11.177 -3.489 -0.569 1.00 85.81 111 SER A CA 1
ATOM 881 C C . SER A 1 111 ? -12.119 -4.584 -1.080 1.00 85.81 111 SER A C 1
ATOM 883 O O . SER A 1 111 ? -11.704 -5.713 -1.331 1.00 85.81 111 SER A O 1
ATOM 885 N N . GLY A 1 112 ? -13.391 -4.248 -1.317 1.00 82.19 112 GLY A N 1
ATOM 886 C CA . GLY A 1 112 ? -14.370 -5.183 -1.870 1.00 82.19 112 GLY A CA 1
ATOM 887 C C . GLY A 1 112 ? -14.029 -5.655 -3.286 1.00 82.19 112 GLY A C 1
ATOM 888 O O . GLY A 1 112 ? -14.260 -6.821 -3.609 1.00 82.19 112 GLY A O 1
ATOM 889 N N . ASP A 1 113 ? -13.467 -4.785 -4.126 1.00 88.06 113 ASP A N 1
ATOM 890 C CA . ASP A 1 113 ? -13.076 -5.152 -5.489 1.00 88.06 113 ASP A CA 1
ATOM 891 C C . ASP A 1 113 ? -11.771 -5.954 -5.507 1.00 88.06 113 ASP A C 1
ATOM 893 O O . ASP A 1 113 ? -11.679 -6.931 -6.254 1.00 88.06 113 ASP A O 1
ATOM 897 N N . LEU A 1 114 ? -10.818 -5.638 -4.618 1.00 84.62 114 LEU A N 1
ATOM 898 C CA . LEU A 1 114 ? -9.611 -6.451 -4.407 1.00 84.62 114 LEU A CA 1
ATOM 899 C C . LEU A 1 114 ? -9.955 -7.900 -4.044 1.00 84.62 114 LEU A C 1
ATOM 901 O O . LEU A 1 114 ? -9.430 -8.843 -4.639 1.00 84.62 114 LEU A O 1
ATOM 905 N N . LEU A 1 115 ? -10.879 -8.090 -3.100 1.00 86.00 115 LEU A N 1
ATOM 906 C CA . LEU A 1 115 ? -11.273 -9.424 -2.642 1.00 86.00 115 LEU A CA 1
ATOM 907 C C . LEU A 1 115 ? -12.019 -10.222 -3.720 1.00 86.00 115 LEU A C 1
ATOM 909 O O . LEU A 1 115 ? -11.836 -11.436 -3.821 1.00 86.00 115 LEU A O 1
ATOM 913 N N . LYS A 1 116 ? -12.827 -9.564 -4.561 1.00 85.94 116 LYS A N 1
ATOM 914 C CA . LYS A 1 116 ? -13.479 -10.214 -5.713 1.00 85.94 116 LYS A CA 1
ATOM 915 C C . LYS A 1 116 ? -12.477 -10.613 -6.795 1.00 85.94 116 LYS A C 1
ATOM 917 O O . LYS A 1 116 ? -12.660 -11.652 -7.422 1.00 85.94 116 LYS A O 1
ATOM 922 N N . ALA A 1 117 ? -11.441 -9.805 -7.011 1.00 78.44 117 ALA A N 1
ATOM 923 C CA . ALA A 1 117 ? -10.388 -10.080 -7.985 1.00 78.44 117 ALA A CA 1
ATOM 924 C C . ALA A 1 117 ? -9.416 -11.186 -7.528 1.00 78.44 117 ALA A C 1
ATOM 926 O O . ALA A 1 117 ? -8.705 -11.757 -8.355 1.00 78.44 117 ALA A O 1
ATOM 927 N N . SER A 1 118 ? -9.392 -11.514 -6.231 1.00 70.38 118 SER A N 1
ATOM 928 C CA . SER A 1 118 ? -8.534 -12.568 -5.689 1.00 70.38 118 SER A CA 1
ATOM 929 C C . SER A 1 118 ? -9.007 -13.971 -6.123 1.00 70.38 118 SER A C 1
ATOM 931 O O . SER A 1 118 ? -10.189 -14.302 -5.965 1.00 70.38 118 SER A O 1
ATOM 933 N N . PRO A 1 119 ? -8.104 -14.843 -6.621 1.00 57.59 119 PRO A N 1
ATOM 934 C CA . PRO A 1 119 ? -8.438 -16.146 -7.213 1.00 57.59 119 PRO A CA 1
ATOM 935 C C . PRO A 1 119 ? -9.040 -17.186 -6.242 1.00 57.59 119 PRO A C 1
ATOM 937 O O . PRO A 1 119 ? -9.317 -18.313 -6.648 1.00 57.59 119 PRO A O 1
ATOM 940 N N . GLY A 1 120 ? -9.272 -16.834 -4.972 1.00 56.97 120 GLY A N 1
ATOM 941 C CA . GLY A 1 120 ? -9.860 -17.708 -3.950 1.00 56.97 120 GLY A CA 1
ATOM 942 C C . GLY A 1 120 ? -11.351 -17.494 -3.645 1.00 56.97 120 GLY A C 1
ATOM 943 O O . GLY A 1 120 ? -11.924 -18.285 -2.895 1.00 56.97 120 GLY A O 1
ATOM 944 N N . SER A 1 121 ? -12.008 -16.464 -4.192 1.00 47.06 121 SER A N 1
ATOM 945 C CA . SER A 1 121 ? -13.357 -16.044 -3.752 1.00 47.06 121 SER A CA 1
ATOM 946 C C . SER A 1 121 ? -14.532 -16.889 -4.289 1.00 47.06 121 SER A C 1
ATOM 948 O O . SER A 1 121 ? -15.684 -16.664 -3.917 1.00 47.06 121 SER A O 1
ATOM 950 N N . SER A 1 122 ? -14.276 -17.929 -5.091 1.00 41.38 122 SER A N 1
ATOM 951 C CA . SER A 1 122 ? -15.298 -18.809 -5.684 1.00 41.38 122 SER A CA 1
ATOM 952 C C . SER A 1 122 ? -15.394 -20.192 -5.017 1.00 41.38 122 SER A C 1
ATOM 954 O O . SER A 1 122 ? -15.354 -21.235 -5.665 1.00 41.38 122 SER A O 1
ATOM 956 N N . ARG A 1 123 ? -15.591 -20.245 -3.696 1.00 43.28 123 ARG A N 1
ATOM 957 C CA . ARG A 1 123 ? -16.119 -21.455 -3.029 1.00 43.28 123 ARG A CA 1
ATOM 958 C C . ARG A 1 123 ? -17.374 -21.131 -2.229 1.00 43.28 123 ARG A C 1
ATOM 960 O O . ARG A 1 123 ? -17.406 -21.215 -1.006 1.00 43.28 123 ARG A O 1
ATOM 967 N N . GLN A 1 124 ? -18.451 -20.822 -2.949 1.00 46.16 124 GLN A N 1
ATOM 968 C CA . GLN A 1 124 ? -19.801 -20.965 -2.412 1.00 46.16 124 GLN A CA 1
ATOM 969 C C . GLN A 1 124 ? -20.052 -22.455 -2.149 1.00 46.16 124 GLN A C 1
ATOM 971 O O . GLN A 1 124 ? -20.263 -23.254 -3.062 1.00 46.16 124 GLN A O 1
ATOM 976 N N . ARG A 1 125 ? -19.994 -22.844 -0.874 1.00 45.34 125 ARG A N 1
ATOM 977 C CA . ARG A 1 125 ? -20.409 -24.166 -0.412 1.00 45.34 125 ARG A CA 1
ATOM 978 C C . ARG A 1 125 ? -21.928 -24.245 -0.569 1.00 45.34 125 ARG A C 1
ATOM 980 O O . ARG A 1 125 ? -22.671 -23.775 0.284 1.00 45.34 125 ARG A O 1
ATOM 987 N N . SER A 1 126 ? -22.390 -24.800 -1.688 1.00 43.03 126 SER A N 1
ATOM 988 C CA . SER A 1 126 ? -23.792 -25.174 -1.865 1.00 43.03 126 SER A CA 1
ATOM 989 C C . SER A 1 126 ? -24.117 -26.295 -0.876 1.00 43.03 126 SER A C 1
ATOM 991 O O . SER A 1 126 ? -23.833 -27.467 -1.119 1.00 43.03 126 SER A O 1
ATOM 993 N N . SER A 1 127 ? -24.677 -25.937 0.277 1.00 49.78 127 SER A N 1
ATOM 994 C CA . SER A 1 127 ? -25.374 -26.882 1.141 1.00 49.78 127 SER A CA 1
ATOM 995 C C . SER A 1 127 ? -26.691 -27.252 0.459 1.00 49.78 127 SER A C 1
ATOM 997 O O . SER A 1 127 ? -27.706 -26.579 0.629 1.00 49.78 127 SER A O 1
ATOM 999 N N . ARG A 1 128 ? -26.668 -28.315 -0.350 1.00 47.97 128 ARG A N 1
ATOM 1000 C CA . ARG A 1 128 ? -27.885 -29.042 -0.716 1.00 47.97 128 ARG A CA 1
ATOM 1001 C C . ARG A 1 128 ? -28.335 -29.833 0.505 1.00 47.97 128 ARG A C 1
ATOM 1003 O O . ARG A 1 128 ? -27.816 -30.910 0.775 1.00 47.97 128 ARG A O 1
ATOM 1010 N N . THR A 1 129 ? -29.298 -29.290 1.230 1.00 52.44 129 THR A N 1
ATOM 1011 C CA . THR A 1 129 ? -30.223 -30.081 2.036 1.00 52.44 129 THR A CA 1
ATOM 1012 C C . THR A 1 129 ? -31.258 -30.691 1.097 1.00 52.44 129 THR A C 1
ATOM 1014 O O . THR A 1 129 ? -31.993 -29.975 0.413 1.00 52.44 129 THR A O 1
ATOM 1017 N N . ARG A 1 130 ? -31.308 -32.019 1.057 1.00 55.88 130 ARG A N 1
ATOM 1018 C CA . ARG A 1 130 ? -32.532 -32.764 0.790 1.00 55.88 130 ARG A CA 1
ATOM 1019 C C . ARG A 1 130 ? -32.508 -34.048 1.594 1.00 55.88 130 ARG A C 1
ATOM 1021 O O . ARG A 1 130 ? -31.420 -34.659 1.638 1.00 55.88 130 ARG A O 1
#

Organism: Thermococcus onnurineus (strain NA1) (NCBI:txid523850)